Protein AF-A0A2A4ZP93-F1 (afdb_monomer_lite)

Foldseek 3Di:
DFEKEFEDALVPFWPQSCQQDPDQVSQAQTKGKDQAPAADALDPPDPHHDDHQAFFYKYFYAHQVVNPTQGTWKIFTFNGWDDDPRMIMTTTHPIDTQQARHHQVVFDADPPAAGDQQASNVSSVRRDNDTHMYTCDPVRVVSVVVSSCVRSNDTDDPVCVVPDPPDDDDPPDDDD

Structure (mmCIF, N/CA/C/O backbone):
data_AF-A0A2A4ZP93-F1
#
_entry.id   AF-A0A2A4ZP93-F1
#
loop_
_atom_site.group_PDB
_atom_site.id
_atom_site.type_symbol
_atom_site.label_atom_id
_atom_site.label_alt_id
_atom_site.label_comp_id
_atom_site.label_asym_id
_atom_site.label_entity_id
_atom_site.label_seq_id
_atom_site.pdbx_PDB_ins_code
_atom_site.Cartn_x
_atom_site.Cartn_y
_atom_site.Cartn_z
_atom_site.occupancy
_atom_site.B_iso_or_equiv
_atom_site.auth_seq_id
_atom_site.auth_comp_id
_atom_site.auth_asym_id
_atom_site.auth_atom_id
_atom_site.pdbx_PDB_model_num
ATOM 1 N N . MET A 1 1 ? -14.746 -8.472 -0.871 1.00 90.75 1 MET A N 1
ATOM 2 C CA . MET A 1 1 ? -13.423 -8.182 -0.296 1.00 90.75 1 MET A CA 1
ATOM 3 C C . MET A 1 1 ? -12.739 -7.294 -1.298 1.00 90.75 1 MET A C 1
ATOM 5 O O . MET A 1 1 ? -12.630 -7.715 -2.442 1.00 90.75 1 MET A O 1
ATOM 9 N N . ASN A 1 2 ? -12.384 -6.085 -0.891 1.00 96.94 2 ASN A N 1
ATOM 10 C CA . ASN A 1 2 ? -11.696 -5.128 -1.746 1.00 96.94 2 ASN A CA 1
ATOM 11 C C . ASN A 1 2 ? -10.184 -5.260 -1.549 1.00 96.94 2 ASN A C 1
ATOM 13 O O . ASN A 1 2 ? -9.723 -5.752 -0.513 1.00 96.94 2 ASN A O 1
ATOM 17 N N . GLN A 1 3 ? -9.417 -4.805 -2.534 1.00 97.69 3 GLN A N 1
ATOM 18 C CA . GLN A 1 3 ? -7.961 -4.777 -2.486 1.00 97.69 3 GLN A CA 1
ATOM 19 C C . GLN A 1 3 ? -7.487 -3.330 -2.517 1.00 97.69 3 GLN A C 1
ATOM 21 O O . GLN A 1 3 ? -7.948 -2.518 -3.319 1.00 97.69 3 GLN A O 1
ATOM 26 N N . TYR A 1 4 ? -6.547 -2.994 -1.643 1.00 97.81 4 TYR A N 1
ATOM 27 C CA . TYR A 1 4 ? -6.027 -1.642 -1.524 1.00 97.81 4 TYR A CA 1
ATOM 28 C C . TYR A 1 4 ? -4.515 -1.620 -1.624 1.00 97.81 4 TYR A C 1
ATOM 30 O O . TYR A 1 4 ? -3.816 -2.455 -1.058 1.00 97.81 4 TYR A O 1
ATOM 38 N N . PHE A 1 5 ? -4.008 -0.590 -2.284 1.00 96.88 5 PHE A N 1
ATOM 39 C CA . PHE A 1 5 ? -2.602 -0.239 -2.302 1.00 96.88 5 PHE A CA 1
ATOM 40 C C . PHE A 1 5 ? -2.347 0.909 -1.333 1.00 96.88 5 PHE A C 1
ATOM 42 O O . PHE A 1 5 ? -2.907 1.997 -1.481 1.00 96.88 5 PHE A O 1
ATOM 49 N N . ILE A 1 6 ? -1.474 0.688 -0.358 1.00 95.19 6 ILE A N 1
ATOM 50 C CA . ILE A 1 6 ? -1.131 1.647 0.685 1.00 95.19 6 ILE A CA 1
ATOM 51 C C . ILE A 1 6 ? 0.323 2.073 0.501 1.00 95.19 6 ILE A C 1
ATOM 53 O O . ILE A 1 6 ? 1.233 1.294 0.763 1.00 95.19 6 ILE A O 1
ATOM 57 N N . LYS A 1 7 ? 0.553 3.328 0.103 1.00 93.38 7 LYS A N 1
ATOM 58 C CA . LYS A 1 7 ? 1.895 3.930 0.110 1.00 93.38 7 LYS A CA 1
ATOM 59 C C . LYS A 1 7 ? 2.098 4.697 1.405 1.00 93.38 7 LYS A C 1
ATOM 61 O O . LYS A 1 7 ? 1.343 5.635 1.653 1.00 93.38 7 LYS A O 1
ATOM 66 N N . ILE A 1 8 ? 3.112 4.330 2.181 1.00 91.94 8 ILE A N 1
ATOM 67 C CA . ILE A 1 8 ? 3.388 4.913 3.494 1.00 91.94 8 ILE A CA 1
ATOM 68 C C . ILE A 1 8 ? 4.799 5.481 3.621 1.00 91.94 8 ILE A C 1
ATOM 70 O O . ILE A 1 8 ? 5.744 4.965 3.029 1.00 91.94 8 ILE A O 1
ATOM 74 N N . ASP A 1 9 ? 4.960 6.496 4.460 1.00 89.12 9 ASP A N 1
ATOM 75 C CA . ASP A 1 9 ? 6.239 6.884 5.050 1.00 89.12 9 ASP A CA 1
ATOM 76 C C . ASP A 1 9 ? 6.477 6.003 6.292 1.00 89.12 9 ASP A C 1
ATOM 78 O O . ASP A 1 9 ? 5.777 6.158 7.301 1.00 89.12 9 ASP A O 1
ATOM 82 N N . PRO A 1 10 ? 7.451 5.074 6.257 1.00 81.69 10 PRO A N 1
ATOM 83 C CA . PRO A 1 10 ? 7.633 4.103 7.334 1.00 81.69 10 PRO A CA 1
ATOM 84 C C . PRO A 1 10 ? 8.032 4.741 8.674 1.00 81.69 10 PRO A C 1
ATOM 86 O O . PRO A 1 10 ? 7.881 4.101 9.713 1.00 81.69 10 PRO A O 1
ATOM 89 N N . ILE A 1 11 ? 8.526 5.985 8.672 1.00 82.94 11 ILE A N 1
ATOM 90 C CA . ILE A 1 11 ? 8.931 6.710 9.884 1.00 82.94 11 ILE A CA 1
ATOM 91 C C . ILE A 1 11 ? 7.736 7.438 10.499 1.00 82.94 11 ILE A C 1
ATOM 93 O O . ILE A 1 11 ? 7.568 7.443 11.716 1.00 82.94 11 ILE A O 1
ATOM 97 N N . LYS A 1 12 ? 6.912 8.081 9.667 1.00 85.50 12 LYS A N 1
ATOM 98 C CA . LYS A 1 12 ? 5.829 8.954 10.148 1.00 85.50 12 LYS A CA 1
ATOM 99 C C . LYS A 1 12 ? 4.525 8.215 10.407 1.00 85.50 12 LYS A C 1
ATOM 101 O O . LYS A 1 12 ? 3.751 8.647 11.256 1.00 85.50 12 LYS A O 1
ATOM 106 N N . GLU A 1 13 ? 4.269 7.152 9.654 1.00 84.44 13 GLU A N 1
ATOM 107 C CA . GLU A 1 13 ? 2.925 6.578 9.527 1.00 84.44 13 GLU A CA 1
ATOM 108 C C . GLU A 1 13 ? 2.819 5.173 10.134 1.00 84.44 13 GLU A C 1
ATOM 110 O O . GLU A 1 13 ? 1.729 4.618 10.228 1.00 84.44 13 GLU A O 1
ATOM 115 N N . CYS A 1 14 ? 3.935 4.603 10.605 1.00 84.06 14 CYS A N 1
ATOM 116 C CA . CYS A 1 14 ? 3.952 3.360 11.375 1.00 84.06 14 CYS A CA 1
ATOM 117 C C . CYS A 1 14 ? 4.091 3.671 12.869 1.00 84.06 14 CYS A C 1
ATOM 119 O O . CYS A 1 14 ? 5.182 3.999 13.336 1.00 84.06 14 CYS A O 1
ATOM 121 N N . VAL A 1 15 ? 3.029 3.472 13.655 1.00 75.75 15 VAL A N 1
ATOM 122 C CA . VAL A 1 15 ? 2.998 3.823 15.096 1.00 75.75 15 VAL A CA 1
ATOM 123 C C . VAL A 1 15 ? 4.018 3.022 15.933 1.00 75.75 15 VAL A C 1
ATOM 125 O O . VAL A 1 15 ? 4.359 3.404 17.050 1.00 75.75 15 VAL A O 1
ATOM 128 N N . ARG A 1 16 ? 4.566 1.926 15.386 1.00 70.06 16 ARG A N 1
ATOM 129 C CA . ARG A 1 16 ? 5.598 1.082 16.024 1.00 70.06 16 ARG A CA 1
ATOM 130 C C . ARG A 1 16 ? 6.845 0.845 15.157 1.00 70.06 16 ARG A C 1
ATOM 132 O O . ARG A 1 16 ? 7.553 -0.133 15.378 1.00 70.06 16 ARG A O 1
ATOM 139 N N . ALA A 1 17 ? 7.100 1.712 14.171 1.00 64.75 17 ALA A N 1
ATOM 140 C CA . ALA A 1 17 ? 8.274 1.657 13.285 1.00 64.75 17 ALA A CA 1
ATOM 141 C C . ALA A 1 17 ? 8.499 0.302 12.570 1.00 64.75 17 ALA A C 1
ATOM 143 O O . ALA A 1 17 ? 9.626 -0.068 12.245 1.00 64.75 17 ALA A O 1
ATOM 144 N N . PHE A 1 18 ? 7.432 -0.459 12.307 1.00 75.56 18 PHE A N 1
ATOM 145 C CA . PHE A 1 18 ? 7.541 -1.764 11.647 1.00 75.56 18 PHE A CA 1
ATOM 146 C C . PHE A 1 18 ? 7.841 -1.670 10.150 1.00 75.56 18 PHE A C 1
ATOM 148 O O . PHE A 1 18 ? 8.346 -2.638 9.595 1.00 75.56 18 PHE A O 1
ATOM 155 N N . GLY A 1 19 ? 7.611 -0.515 9.513 1.00 71.06 19 GLY A N 1
ATOM 156 C CA . GLY A 1 19 ? 7.722 -0.340 8.062 1.00 71.06 19 GLY A CA 1
ATOM 157 C C . GLY A 1 19 ? 9.077 -0.717 7.447 1.00 71.06 19 GLY A C 1
ATOM 158 O O . GLY A 1 19 ? 9.135 -1.043 6.269 1.00 71.06 19 GLY A O 1
ATOM 159 N N . GLN A 1 20 ? 10.162 -0.723 8.228 1.00 78.94 20 GLN A N 1
ATOM 160 C CA . GLN A 1 20 ? 11.502 -1.132 7.773 1.00 78.94 20 GLN A CA 1
ATOM 161 C C . GLN A 1 20 ? 11.883 -2.564 8.190 1.00 78.94 20 GLN A C 1
ATOM 163 O O . GLN A 1 20 ? 12.916 -3.088 7.775 1.00 78.94 20 GLN A O 1
ATOM 168 N N . SER A 1 21 ? 11.088 -3.211 9.044 1.00 84.31 21 SER A N 1
ATOM 169 C CA . SER A 1 21 ? 11.420 -4.527 9.581 1.00 84.31 21 SER A CA 1
ATOM 170 C C . SER A 1 21 ? 11.184 -5.626 8.550 1.00 84.31 21 SER A C 1
ATOM 172 O O . SER A 1 21 ? 10.181 -5.632 7.845 1.00 84.31 21 SER A O 1
ATOM 174 N N . ARG A 1 22 ? 12.068 -6.624 8.516 1.00 87.88 22 ARG A N 1
ATOM 175 C CA . ARG A 1 22 ? 11.870 -7.867 7.749 1.00 87.88 22 ARG A CA 1
ATOM 176 C C . ARG A 1 22 ? 11.380 -9.030 8.618 1.00 87.88 22 ARG A C 1
ATOM 178 O O . ARG A 1 22 ? 11.470 -10.183 8.218 1.00 87.88 22 ARG A O 1
ATOM 185 N N . MET A 1 23 ? 10.869 -8.730 9.813 1.00 88.94 23 MET A N 1
ATOM 186 C CA . MET A 1 23 ? 10.307 -9.712 10.739 1.00 88.94 23 MET A CA 1
ATOM 187 C C . MET A 1 23 ? 8.784 -9.592 10.768 1.00 88.94 23 MET A C 1
ATOM 189 O O . MET A 1 23 ? 8.273 -8.581 11.242 1.00 88.94 23 MET A O 1
ATOM 193 N N . VAL A 1 24 ? 8.060 -10.628 10.333 1.00 89.81 24 VAL A N 1
ATOM 194 C CA . VAL A 1 24 ? 6.580 -10.646 10.294 1.00 89.81 24 VAL A CA 1
ATOM 195 C C . VAL A 1 24 ? 5.963 -10.248 11.639 1.00 89.81 24 VAL A C 1
ATOM 197 O O . VAL A 1 24 ? 5.080 -9.400 11.688 1.00 89.81 24 VAL A O 1
ATOM 200 N N . SER A 1 25 ? 6.498 -10.757 12.753 1.00 89.19 25 SER A N 1
ATOM 201 C CA . SER A 1 25 ? 6.003 -10.462 14.107 1.00 89.19 25 SER A CA 1
ATOM 202 C C . SER A 1 25 ? 6.078 -8.987 14.519 1.00 89.19 25 SER A C 1
ATOM 204 O O . SER A 1 25 ? 5.447 -8.594 15.496 1.00 89.19 25 SER A O 1
ATOM 206 N N . ARG A 1 26 ? 6.852 -8.156 13.809 1.00 89.06 26 ARG A N 1
ATOM 207 C CA . ARG A 1 26 ? 6.877 -6.700 14.021 1.00 89.06 26 ARG A CA 1
ATOM 208 C C . ARG A 1 26 ? 5.736 -5.988 13.300 1.00 89.06 26 ARG A C 1
ATOM 210 O O . ARG A 1 26 ? 5.350 -4.913 13.743 1.00 89.06 26 ARG A O 1
ATOM 217 N N . TRP A 1 27 ? 5.235 -6.569 12.215 1.00 91.81 27 TRP A N 1
ATOM 218 C CA . TRP A 1 27 ? 4.134 -6.037 11.415 1.00 91.81 27 TRP A CA 1
ATOM 219 C C . TRP A 1 27 ? 2.772 -6.517 11.899 1.00 91.81 27 TRP A C 1
ATOM 221 O O . TRP A 1 27 ? 1.800 -5.772 11.809 1.00 91.81 27 TRP A O 1
ATOM 231 N N . GLU A 1 28 ? 2.698 -7.754 12.384 1.00 92.75 28 GLU A N 1
ATOM 232 C CA . GLU A 1 28 ? 1.456 -8.357 12.857 1.00 92.75 28 GLU A CA 1
ATOM 233 C C . GLU A 1 28 ? 0.839 -7.524 13.990 1.00 92.75 28 GLU A C 1
ATOM 235 O O . GLU A 1 28 ? 1.539 -7.096 14.912 1.00 92.75 28 GLU A O 1
ATOM 240 N N . SER A 1 29 ? -0.474 -7.266 13.920 1.00 93.25 29 SER A N 1
ATOM 241 C CA . SER A 1 29 ? -1.175 -6.331 14.822 1.00 93.25 29 SER A CA 1
ATOM 242 C C . SER A 1 29 ? -0.600 -4.904 14.823 1.00 93.25 29 SER A C 1
ATOM 244 O O . SER A 1 29 ? -0.854 -4.119 15.741 1.00 93.25 29 SER A O 1
ATOM 246 N N . GLY A 1 30 ? 0.213 -4.563 13.821 1.00 92.50 30 GLY A N 1
ATOM 247 C CA . GLY 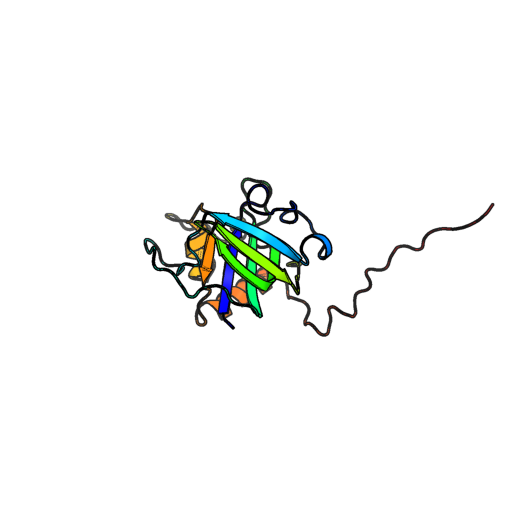A 1 30 ? 0.757 -3.233 13.609 1.00 92.50 30 GLY A CA 1
ATOM 248 C C . GLY A 1 30 ? -0.326 -2.259 13.163 1.00 92.50 30 GLY A C 1
ATOM 249 O O . GLY A 1 30 ? -1.302 -2.641 12.521 1.00 92.50 30 GLY A O 1
ATOM 250 N N . GLU A 1 31 ? -0.136 -0.987 13.504 1.00 94.25 31 GLU A N 1
ATOM 251 C CA . GLU A 1 31 ? -1.030 0.098 13.109 1.00 94.25 31 GLU A CA 1
ATOM 252 C C . GLU A 1 31 ? -0.354 1.012 12.087 1.00 94.25 31 GLU A C 1
ATOM 254 O O . GLU A 1 31 ? 0.707 1.594 12.356 1.00 94.25 31 GLU A O 1
ATOM 259 N N . ILE A 1 32 ? -1.003 1.158 10.934 1.00 94.56 32 ILE A N 1
ATOM 260 C CA . ILE A 1 32 ? -0.711 2.206 9.961 1.00 94.56 32 ILE A CA 1
ATOM 261 C C . ILE A 1 32 ? -1.666 3.369 10.228 1.00 94.56 32 ILE A C 1
ATOM 263 O O . ILE A 1 32 ? -2.880 3.174 10.256 1.00 94.56 32 ILE A O 1
ATOM 267 N N . ALA A 1 33 ? -1.126 4.575 10.386 1.00 92.81 33 ALA A N 1
ATOM 268 C CA . ALA A 1 33 ? -1.901 5.790 10.601 1.00 92.81 33 ALA A CA 1
ATOM 269 C C . ALA A 1 33 ? -1.367 6.925 9.726 1.00 92.81 33 ALA A C 1
ATOM 271 O O . ALA A 1 33 ? -0.224 7.351 9.884 1.00 92.81 33 ALA A O 1
ATOM 272 N N . PHE A 1 34 ? -2.195 7.467 8.835 1.00 90.25 34 PHE A N 1
ATOM 273 C CA . PHE A 1 34 ? -1.804 8.634 8.044 1.00 90.25 34 PHE A CA 1
ATOM 274 C C . PHE A 1 34 ? -2.956 9.589 7.784 1.00 90.25 34 PHE A C 1
ATOM 276 O O . PHE A 1 34 ? -4.135 9.247 7.886 1.00 90.25 34 PHE A O 1
ATOM 283 N N . LYS A 1 35 ? -2.579 10.833 7.477 1.00 89.50 35 LYS A N 1
ATOM 284 C CA . LYS A 1 35 ? -3.507 11.942 7.265 1.00 89.50 35 LYS A CA 1
ATOM 285 C C . LYS A 1 35 ? -4.231 11.766 5.934 1.00 89.50 35 LYS A C 1
ATOM 287 O O . LYS A 1 35 ? -3.733 12.186 4.893 1.00 89.50 35 LYS A O 1
ATOM 292 N N . SER A 1 36 ? -5.387 11.119 5.972 1.00 87.19 36 SER A N 1
ATOM 293 C CA . SER A 1 36 ? -6.243 10.896 4.816 1.00 87.19 36 SER A CA 1
ATOM 294 C C . SER A 1 36 ? -7.708 10.874 5.233 1.00 87.19 36 SER A C 1
ATOM 296 O O . SER A 1 36 ? -8.053 10.438 6.329 1.00 87.19 36 SER A O 1
ATOM 298 N N . LYS A 1 37 ? -8.572 11.304 4.310 1.00 87.81 37 LYS A N 1
ATOM 299 C CA . LYS A 1 37 ? -10.034 11.202 4.419 1.00 87.81 37 LYS A CA 1
ATOM 300 C C . LYS A 1 37 ? -10.575 9.849 3.941 1.00 87.81 37 LYS A C 1
ATOM 302 O O . LYS A 1 37 ? -11.783 9.666 3.918 1.00 87.81 37 LYS A O 1
ATOM 307 N N . GLY A 1 38 ? -9.693 8.939 3.531 1.00 91.94 38 GLY A N 1
ATOM 308 C CA . GLY A 1 38 ? -10.039 7.596 3.075 1.00 91.94 38 GLY A CA 1
ATOM 309 C C . GLY A 1 38 ? -9.295 7.186 1.800 1.00 91.94 38 GLY A C 1
ATOM 310 O O . GLY A 1 38 ? -8.382 7.891 1.353 1.00 91.94 38 GLY A O 1
ATOM 311 N N . PRO A 1 39 ? -9.650 6.028 1.227 1.00 94.56 39 PRO A N 1
ATOM 312 C CA . PRO A 1 39 ? -9.111 5.569 -0.046 1.00 94.56 39 PRO A CA 1
ATOM 313 C C . PRO A 1 39 ? -9.582 6.411 -1.227 1.00 94.56 39 PRO A C 1
ATOM 315 O O . PRO A 1 39 ? -10.672 6.977 -1.209 1.00 94.56 39 PRO A O 1
ATOM 318 N N . THR A 1 40 ? -8.769 6.470 -2.279 1.00 94.62 40 THR A N 1
ATOM 319 C CA . THR A 1 40 ? -9.126 7.121 -3.546 1.00 94.62 40 THR A CA 1
ATOM 320 C C . THR A 1 40 ? -9.014 6.161 -4.722 1.00 94.62 40 THR A C 1
ATOM 322 O O . THR A 1 40 ? -8.369 5.115 -4.641 1.00 94.62 40 THR A O 1
ATOM 325 N N . PHE A 1 41 ? -9.612 6.528 -5.850 1.00 93.25 41 PHE A N 1
ATOM 326 C CA . PHE A 1 41 ? -9.338 5.851 -7.116 1.00 93.25 41 PHE A CA 1
ATOM 327 C C . PHE A 1 41 ? -7.971 6.270 -7.672 1.00 93.25 41 PHE A C 1
ATOM 329 O O . PHE A 1 41 ? -7.580 7.439 -7.580 1.00 93.25 41 PHE A O 1
ATOM 336 N N . ALA A 1 42 ? -7.246 5.332 -8.288 1.00 90.38 42 ALA A N 1
ATOM 337 C CA . ALA A 1 42 ? -5.954 5.584 -8.931 1.00 90.38 42 ALA A CA 1
ATOM 338 C C . ALA A 1 42 ? -6.134 6.275 -10.299 1.00 90.38 42 ALA A C 1
ATOM 340 O O . ALA A 1 42 ? -5.855 5.715 -11.360 1.00 90.38 42 ALA A O 1
ATOM 341 N N . VAL A 1 43 ? -6.660 7.502 -10.279 1.00 86.06 43 VAL A N 1
ATOM 342 C CA . VAL A 1 43 ? -6.946 8.308 -11.473 1.00 86.06 43 VAL A CA 1
ATOM 343 C C . VAL A 1 43 ? -6.264 9.665 -11.346 1.00 86.06 43 VAL A C 1
ATOM 345 O O . VAL A 1 43 ? -6.429 10.391 -10.362 1.00 86.06 43 VAL A O 1
ATOM 348 N N . LYS A 1 44 ? -5.482 10.036 -12.365 1.00 78.81 44 LYS A N 1
ATOM 349 C CA . LYS A 1 44 ? -4.741 11.303 -12.389 1.00 78.81 44 LYS A CA 1
ATOM 350 C C . LYS A 1 44 ? -5.695 12.495 -12.250 1.00 78.81 44 LYS A C 1
ATOM 352 O O . LYS A 1 44 ? -6.598 12.666 -13.058 1.00 78.81 44 LYS A O 1
ATOM 357 N N . GLY A 1 45 ? -5.453 13.336 -11.243 1.00 76.06 45 GLY A N 1
ATOM 358 C CA . GLY A 1 45 ? -6.238 14.549 -10.989 1.00 76.06 45 GLY A CA 1
ATOM 359 C C . GLY A 1 45 ? -7.594 14.318 -10.313 1.00 76.06 45 GLY A C 1
ATOM 360 O O . GLY A 1 45 ? -8.286 15.294 -10.040 1.00 76.06 45 GLY A O 1
ATOM 361 N N . SER A 1 46 ? -7.965 13.070 -10.012 1.00 79.25 46 SER A N 1
ATOM 362 C CA . SER A 1 46 ? -9.177 12.768 -9.251 1.00 79.25 46 SER A CA 1
ATOM 363 C C . SER A 1 46 ? -8.902 12.802 -7.748 1.00 79.25 46 SER A C 1
ATOM 365 O O . SER A 1 46 ? -7.906 12.257 -7.272 1.00 79.25 46 SER A O 1
ATOM 367 N N . SER A 1 47 ? -9.809 13.426 -6.998 1.00 82.88 47 SER A N 1
ATOM 368 C CA . SER A 1 47 ? -9.904 13.339 -5.535 1.00 82.88 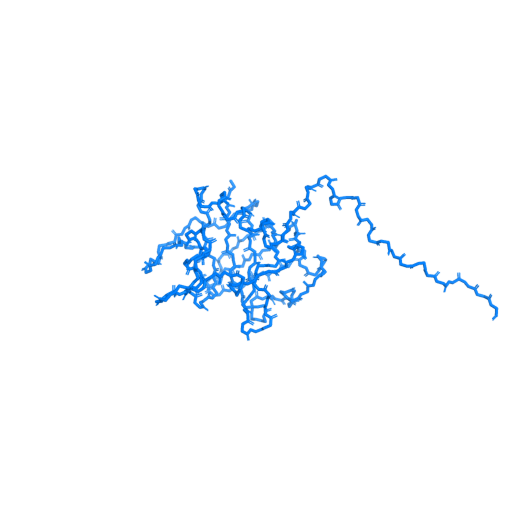47 SER A CA 1
ATOM 369 C C . SER A 1 47 ? -11.094 12.485 -5.090 1.00 82.88 47 SER A C 1
ATOM 371 O O . SER A 1 47 ? -11.492 12.530 -3.926 1.00 82.88 47 SER A O 1
ATOM 373 N N . GLN A 1 48 ? -11.691 11.733 -6.021 1.00 92.12 48 GLN A N 1
ATOM 374 C CA . GLN A 1 48 ? -12.844 10.895 -5.738 1.00 92.12 48 GLN A CA 1
ATOM 375 C C . GLN A 1 48 ? -12.469 9.809 -4.728 1.00 92.12 48 GLN A C 1
ATOM 377 O O . GLN A 1 48 ? -11.521 9.045 -4.939 1.00 92.12 48 GLN A O 1
ATOM 382 N N . LEU A 1 49 ? -13.241 9.756 -3.643 1.00 93.62 49 LEU A N 1
ATOM 383 C CA . LEU A 1 49 ? -13.116 8.719 -2.632 1.00 93.62 49 LEU A CA 1
ATOM 384 C C . LEU A 1 49 ? -13.600 7.384 -3.202 1.00 93.62 49 LEU A C 1
ATOM 386 O O . LEU A 1 49 ? -14.647 7.316 -3.848 1.00 93.62 49 LEU A O 1
ATOM 390 N N . ALA A 1 50 ? -12.812 6.346 -2.959 1.00 94.31 50 ALA A N 1
ATOM 391 C CA . ALA A 1 50 ? -13.177 4.958 -3.185 1.00 94.31 50 ALA A CA 1
ATOM 392 C C . ALA A 1 50 ? -13.878 4.397 -1.928 1.00 94.31 50 ALA A C 1
ATOM 394 O O . ALA A 1 50 ? -13.944 5.097 -0.911 1.00 94.31 50 ALA A O 1
ATOM 395 N N . PRO A 1 51 ? -14.431 3.170 -1.975 1.00 96.50 51 PRO A N 1
ATOM 396 C CA . PRO A 1 51 ? -14.999 2.532 -0.793 1.00 96.50 51 PRO A CA 1
ATOM 397 C C . PRO A 1 51 ? -14.028 2.538 0.394 1.00 96.50 51 PRO A C 1
ATOM 399 O O . PRO A 1 51 ? -12.811 2.480 0.221 1.00 96.50 51 PRO A O 1
ATOM 402 N N . GLU A 1 52 ? -14.575 2.632 1.603 1.00 96.31 52 GLU A N 1
ATOM 403 C CA . GLU A 1 52 ? -13.781 2.572 2.828 1.00 96.31 52 GLU A CA 1
ATOM 404 C C . GLU A 1 52 ? -13.194 1.170 3.033 1.00 96.31 52 GLU A C 1
ATOM 406 O O . GLU A 1 52 ? -13.804 0.167 2.657 1.00 96.31 52 GLU A O 1
ATOM 411 N N . ILE A 1 53 ? -12.025 1.101 3.676 1.00 97.38 53 ILE A N 1
ATOM 412 C CA . ILE A 1 53 ? -11.425 -0.170 4.093 1.00 97.38 53 ILE A CA 1
ATOM 413 C C . ILE A 1 53 ? -12.313 -0.792 5.172 1.00 97.38 53 ILE A C 1
ATOM 415 O O . ILE A 1 53 ? -12.654 -0.135 6.154 1.00 97.38 53 ILE A O 1
ATOM 419 N N . GLN A 1 54 ? -12.660 -2.060 5.005 1.00 97.31 54 GLN A N 1
ATOM 420 C CA . GLN A 1 54 ? -13.443 -2.847 5.950 1.00 97.31 54 GLN A CA 1
ATOM 421 C C . GLN A 1 54 ? -12.617 -4.004 6.517 1.00 97.31 54 GLN A C 1
ATOM 423 O O . GLN A 1 54 ? -11.549 -4.356 6.013 1.00 97.31 54 GLN A O 1
ATOM 428 N N . HIS A 1 55 ? -13.124 -4.628 7.584 1.00 97.31 55 HIS A N 1
ATOM 429 C CA . HIS A 1 55 ? -12.544 -5.866 8.101 1.00 97.31 55 HIS A CA 1
ATOM 430 C C . HIS A 1 55 ? -12.480 -6.930 7.000 1.00 97.31 55 HIS A C 1
ATOM 432 O O . HIS A 1 55 ? -13.488 -7.234 6.362 1.00 97.31 55 HIS A O 1
ATOM 438 N N . GLY A 1 56 ? -11.314 -7.553 6.843 1.00 97.56 56 GLY A N 1
ATOM 439 C CA . GLY A 1 56 ? -11.101 -8.615 5.865 1.00 97.56 56 GLY A CA 1
ATOM 440 C C . GLY A 1 56 ? -10.633 -8.135 4.494 1.00 97.56 56 GLY A C 1
ATOM 441 O O . GLY A 1 56 ? -10.313 -8.986 3.676 1.00 97.56 56 GLY A O 1
ATOM 442 N N . ASP A 1 57 ? -10.554 -6.826 4.240 1.00 98.19 57 ASP A N 1
ATOM 443 C CA . ASP A 1 57 ? -9.999 -6.314 2.984 1.00 98.19 57 ASP A CA 1
ATOM 444 C C . ASP A 1 57 ? -8.489 -6.558 2.878 1.00 98.19 57 ASP A C 1
ATOM 446 O O . ASP A 1 57 ? -7.763 -6.569 3.876 1.00 98.19 57 ASP A O 1
ATOM 450 N N . GLU A 1 58 ? -8.016 -6.745 1.650 1.00 98.00 58 GLU A N 1
ATOM 451 C CA . GLU A 1 58 ? -6.618 -7.035 1.348 1.00 98.00 58 GLU A CA 1
ATOM 452 C C . GLU A 1 58 ? -5.818 -5.744 1.170 1.00 98.00 58 GLU A C 1
ATOM 454 O O . GLU A 1 58 ? -6.249 -4.810 0.492 1.00 98.00 58 GLU A O 1
ATOM 459 N N . LEU A 1 59 ? -4.625 -5.699 1.757 1.00 97.81 59 LEU A N 1
ATOM 460 C CA . LEU A 1 59 ? -3.764 -4.525 1.794 1.00 97.81 59 LEU A CA 1
ATOM 461 C C . LEU A 1 59 ? -2.391 -4.853 1.207 1.00 97.81 59 LEU A C 1
ATOM 463 O O . LEU A 1 59 ? -1.700 -5.751 1.686 1.00 97.81 59 LEU A O 1
ATOM 467 N N . TRP A 1 60 ? -1.959 -4.069 0.229 1.00 97.44 60 TRP A N 1
ATOM 468 C CA . TRP A 1 60 ? -0.629 -4.108 -0.373 1.00 97.44 60 TRP A CA 1
ATOM 469 C C . TRP A 1 60 ? 0.167 -2.897 0.082 1.00 97.44 60 TRP A C 1
ATOM 471 O O . TRP A 1 60 ? -0.186 -1.762 -0.233 1.00 97.44 60 TRP A O 1
ATOM 481 N N . ILE A 1 61 ? 1.227 -3.122 0.853 1.00 95.50 61 ILE A N 1
ATOM 482 C CA . ILE A 1 61 ? 1.933 -2.065 1.573 1.00 95.50 61 ILE A CA 1
ATOM 483 C C . ILE A 1 61 ? 3.244 -1.731 0.863 1.00 95.50 61 ILE A C 1
ATOM 485 O O . ILE A 1 61 ? 4.150 -2.560 0.736 1.00 95.50 61 ILE A O 1
ATOM 489 N N . TRP A 1 62 ? 3.341 -0.476 0.443 1.00 94.56 62 TRP A N 1
ATOM 490 C CA . TRP A 1 62 ? 4.485 0.145 -0.203 1.00 94.56 62 TRP A CA 1
ATOM 491 C C . TRP A 1 62 ? 5.110 1.180 0.725 1.00 94.56 62 TRP A C 1
ATOM 493 O O . TRP A 1 62 ? 4.429 2.071 1.222 1.00 94.56 62 TRP A O 1
ATOM 503 N N . THR A 1 63 ? 6.418 1.115 0.935 1.00 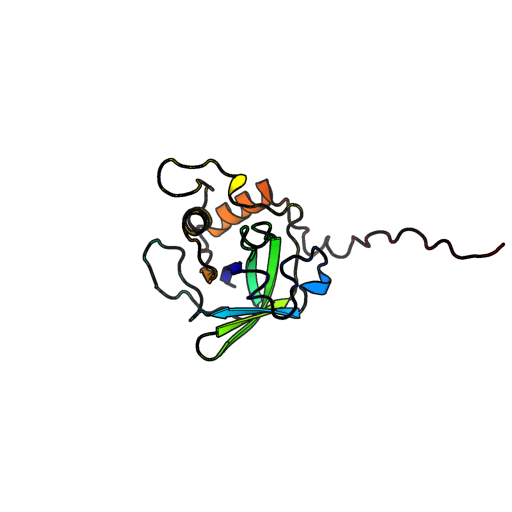91.81 63 THR A N 1
ATOM 504 C CA . THR A 1 63 ? 7.163 2.050 1.788 1.00 91.81 63 THR A CA 1
ATOM 505 C C . THR A 1 63 ? 7.930 3.059 0.948 1.00 91.81 63 THR A C 1
ATOM 507 O O . THR A 1 63 ? 8.588 2.697 -0.024 1.00 91.81 63 THR A O 1
ATOM 510 N N . HIS A 1 64 ? 7.826 4.333 1.319 1.00 84.25 64 HIS A N 1
ATOM 511 C CA . HIS A 1 64 ? 8.404 5.454 0.589 1.00 84.25 64 HIS A CA 1
ATOM 512 C C . HIS A 1 64 ? 9.934 5.373 0.559 1.00 84.25 64 HIS A C 1
ATOM 514 O O . HIS A 1 64 ? 10.589 5.337 1.603 1.00 84.25 64 HIS A O 1
ATOM 520 N N . GLU A 1 65 ? 10.498 5.392 -0.643 1.00 75.19 65 GLU A N 1
ATOM 521 C CA . GLU A 1 65 ? 11.905 5.094 -0.919 1.00 75.19 65 GLU A CA 1
ATOM 522 C C . GLU A 1 65 ? 12.847 6.165 -0.345 1.00 75.19 65 GLU A C 1
ATOM 524 O O . GLU A 1 65 ? 13.862 5.836 0.266 1.00 75.19 65 GLU A O 1
ATOM 529 N N . ASP A 1 66 ? 12.454 7.444 -0.418 1.00 72.44 66 ASP A N 1
ATOM 530 C CA . ASP A 1 66 ? 13.267 8.580 0.062 1.00 72.44 66 ASP A CA 1
ATOM 531 C C . ASP A 1 66 ? 13.606 8.543 1.569 1.00 72.44 66 ASP A C 1
ATOM 533 O O . ASP A 1 66 ? 14.517 9.243 2.006 1.00 72.44 66 ASP A O 1
ATOM 537 N N . ASN A 1 67 ? 12.910 7.724 2.370 1.00 67.62 67 ASN A N 1
ATOM 538 C CA . ASN A 1 67 ? 13.125 7.593 3.819 1.00 67.62 67 ASN A CA 1
ATOM 539 C C . ASN A 1 67 ? 13.580 6.177 4.219 1.00 67.62 67 ASN A C 1
ATOM 541 O O . ASN A 1 67 ? 13.257 5.683 5.304 1.00 67.62 67 ASN A O 1
ATOM 545 N N . GLY A 1 68 ? 14.314 5.505 3.326 1.00 68.50 68 GLY A N 1
ATOM 546 C CA . GLY A 1 68 ? 14.806 4.144 3.550 1.00 68.50 68 GLY A CA 1
ATOM 547 C C . GLY A 1 68 ? 13.728 3.069 3.398 1.00 68.50 68 GLY A C 1
ATOM 548 O O . GLY A 1 68 ? 13.890 1.967 3.924 1.00 68.50 68 GLY A O 1
ATOM 549 N N . GLY A 1 69 ? 12.619 3.387 2.723 1.00 78.31 69 GLY A N 1
ATOM 550 C CA . GLY A 1 69 ? 11.662 2.392 2.247 1.00 78.31 69 GLY A CA 1
ATOM 551 C C . GLY A 1 69 ? 12.242 1.560 1.103 1.00 78.31 69 GLY A C 1
ATOM 552 O O . GLY A 1 69 ? 13.244 1.922 0.493 1.00 78.31 69 GLY A O 1
ATOM 553 N N . GLN A 1 70 ? 11.613 0.422 0.832 1.00 85.00 70 GLN A N 1
ATOM 554 C CA . GLN A 1 70 ? 12.085 -0.571 -0.145 1.00 85.00 70 GLN A CA 1
ATOM 555 C C . GLN A 1 70 ? 11.071 -0.798 -1.276 1.00 85.00 70 GLN A C 1
ATOM 557 O O . GLN A 1 70 ? 11.097 -1.835 -1.936 1.00 85.00 70 GLN A O 1
ATOM 562 N N . GLY A 1 71 ? 10.134 0.135 -1.451 1.00 92.44 71 GLY A N 1
ATOM 563 C CA . GLY A 1 71 ? 8.996 -0.038 -2.340 1.00 92.44 71 GLY A CA 1
ATOM 564 C C . GLY A 1 71 ? 7.953 -0.989 -1.752 1.00 92.44 71 GLY A C 1
ATOM 565 O O . GLY A 1 71 ? 7.636 -0.898 -0.560 1.00 92.44 71 GLY A O 1
ATOM 566 N N . LEU A 1 72 ? 7.399 -1.894 -2.560 1.00 94.50 72 LEU A N 1
ATOM 567 C CA . LEU A 1 72 ? 6.425 -2.889 -2.109 1.00 94.50 72 LEU A CA 1
ATOM 568 C C . LEU A 1 72 ? 7.086 -3.913 -1.180 1.00 94.50 72 LEU A C 1
ATOM 570 O O . LEU A 1 72 ? 7.991 -4.637 -1.591 1.00 94.50 72 LEU A O 1
ATOM 574 N N . VAL A 1 73 ? 6.620 -4.005 0.066 1.00 93.81 73 VAL A N 1
ATOM 575 C CA . VAL A 1 73 ? 7.306 -4.778 1.121 1.00 93.81 73 VAL A CA 1
ATOM 576 C C . VAL A 1 73 ? 6.452 -5.845 1.781 1.00 93.81 73 VAL A C 1
ATOM 578 O O . VAL A 1 73 ? 7.009 -6.829 2.282 1.00 93.81 73 VAL A O 1
ATOM 581 N N . ALA A 1 74 ? 5.133 -5.666 1.807 1.00 94.69 74 ALA A N 1
ATOM 582 C CA . ALA A 1 74 ? 4.231 -6.549 2.525 1.00 94.69 74 ALA A CA 1
ATOM 583 C C . ALA A 1 74 ? 2.839 -6.591 1.892 1.00 94.69 74 ALA A C 1
ATOM 585 O O . ALA A 1 74 ? 2.396 -5.645 1.241 1.00 94.69 74 ALA A O 1
ATOM 586 N N . LYS A 1 75 ? 2.153 -7.695 2.153 1.00 96.25 75 LYS A N 1
ATOM 587 C CA . LYS A 1 75 ? 0.721 -7.897 1.991 1.00 96.25 75 LYS A CA 1
ATOM 588 C C . LYS A 1 75 ? 0.130 -8.177 3.374 1.00 96.25 75 LYS A C 1
ATOM 590 O O . LYS A 1 75 ? 0.790 -8.796 4.205 1.00 96.25 75 LYS A O 1
ATOM 595 N N . ALA A 1 76 ? -1.086 -7.727 3.632 1.00 96.88 76 ALA A N 1
ATOM 596 C CA . ALA A 1 76 ? -1.796 -7.980 4.880 1.00 96.88 76 ALA A CA 1
ATOM 597 C C . ALA A 1 76 ? -3.306 -8.021 4.643 1.00 96.88 76 ALA A C 1
ATOM 599 O O . ALA A 1 76 ? -3.791 -7.664 3.569 1.00 96.88 76 ALA A O 1
ATOM 600 N N . THR A 1 77 ? -4.040 -8.390 5.681 1.00 97.75 77 THR A N 1
ATOM 601 C CA . THR A 1 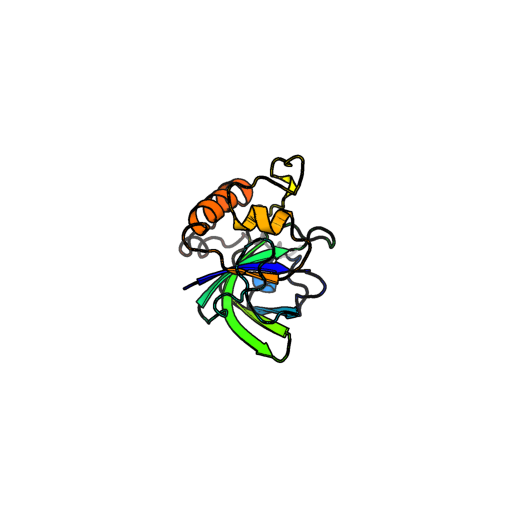77 ? -5.488 -8.222 5.763 1.00 97.75 77 THR A CA 1
ATOM 602 C C . THR A 1 77 ? -5.807 -7.131 6.784 1.00 97.75 77 THR A C 1
ATOM 604 O O . THR A 1 77 ? -5.150 -7.017 7.822 1.00 97.75 77 THR A O 1
ATOM 607 N N . ALA A 1 78 ? -6.832 -6.324 6.525 1.00 97.81 78 ALA A N 1
ATOM 608 C CA . ALA A 1 78 ? -7.342 -5.364 7.494 1.00 97.81 78 ALA A CA 1
ATOM 609 C C . ALA A 1 78 ? -8.030 -6.102 8.656 1.00 97.81 78 ALA A C 1
ATOM 611 O O . ALA A 1 78 ? -9.067 -6.751 8.488 1.00 97.81 78 ALA A O 1
ATOM 612 N N . ALA A 1 79 ? -7.464 -6.002 9.858 1.00 97.38 79 ALA A N 1
ATOM 613 C CA . ALA A 1 79 ? -8.116 -6.450 11.086 1.00 97.38 79 ALA A CA 1
ATOM 614 C C . ALA A 1 79 ? -9.216 -5.468 11.507 1.00 97.38 79 ALA A C 1
ATOM 616 O O . ALA A 1 79 ? -10.290 -5.873 11.947 1.00 97.38 79 ALA A O 1
ATOM 617 N N . SER A 1 80 ? -8.955 -4.177 11.335 1.00 96.69 80 SER A N 1
ATOM 618 C CA . SER A 1 80 ? -9.918 -3.093 11.496 1.00 96.69 80 SER A CA 1
ATOM 619 C C . SER A 1 80 ? -9.412 -1.860 10.761 1.00 96.69 80 SER A C 1
ATOM 621 O O . SER A 1 80 ? -8.203 -1.698 10.577 1.00 96.69 80 SER A O 1
ATOM 623 N N . ALA A 1 81 ? -10.329 -0.979 10.384 1.00 96.00 81 ALA A N 1
ATOM 624 C CA . ALA A 1 81 ? -10.001 0.349 9.902 1.00 96.00 81 ALA A CA 1
ATOM 625 C C . ALA A 1 81 ? -11.006 1.358 10.459 1.00 96.00 81 ALA A C 1
ATOM 627 O O . ALA A 1 81 ? -12.190 1.048 10.593 1.00 96.00 81 ALA A O 1
ATOM 628 N N . ASP A 1 82 ? -10.524 2.547 10.795 1.00 95.25 82 ASP A N 1
ATOM 629 C CA . ASP A 1 82 ? -11.355 3.659 11.239 1.00 95.25 82 ASP A CA 1
ATOM 630 C C . ASP A 1 82 ? -10.802 4.987 10.729 1.00 95.25 82 ASP A C 1
ATOM 632 O O . ASP A 1 82 ? -9.600 5.148 10.501 1.00 95.25 82 ASP A O 1
ATOM 636 N N . ILE A 1 83 ? -11.702 5.949 10.545 1.00 93.25 83 ILE A N 1
ATOM 637 C CA . ILE A 1 83 ? -11.343 7.329 10.243 1.00 93.25 83 ILE A CA 1
ATOM 638 C C . ILE A 1 83 ? -11.752 8.170 11.442 1.00 93.25 83 ILE A C 1
ATOM 640 O O . ILE A 1 83 ? -12.936 8.382 11.703 1.00 93.25 83 ILE A O 1
ATOM 644 N N . THR A 1 84 ? -10.755 8.679 12.160 1.00 90.00 84 THR A N 1
ATOM 645 C CA . THR A 1 84 ? -10.962 9.578 13.294 1.00 90.00 84 THR A CA 1
ATOM 646 C C . THR A 1 84 ? -10.423 10.961 12.934 1.00 90.00 84 THR A C 1
ATOM 648 O O . THR A 1 84 ? -9.212 11.192 12.879 1.00 90.00 84 THR A O 1
ATOM 651 N N . GLY A 1 85 ? -11.331 11.905 12.674 1.00 88.81 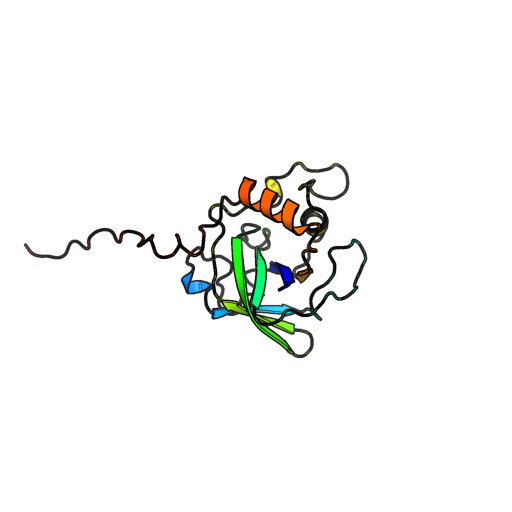85 GLY A N 1
ATOM 652 C CA . GLY A 1 85 ? -10.978 13.237 12.180 1.00 88.81 85 GLY A CA 1
ATOM 653 C C . GLY A 1 85 ? -10.455 13.178 10.742 1.00 88.81 85 GLY A C 1
ATOM 654 O O . GLY A 1 85 ? -11.193 12.819 9.833 1.00 88.81 85 GLY A O 1
ATOM 655 N N . GLU A 1 86 ? -9.185 13.533 10.537 1.00 89.56 86 GLU A N 1
ATOM 656 C CA . GLU A 1 86 ? -8.507 13.461 9.229 1.00 89.56 86 GLU A CA 1
ATOM 657 C C . GLU A 1 86 ? -7.439 12.358 9.177 1.00 89.56 86 GLU A C 1
ATOM 659 O O . GLU A 1 86 ? -6.515 12.420 8.365 1.00 89.56 86 GLU A O 1
ATOM 664 N N . VAL A 1 87 ? -7.508 11.382 10.084 1.00 92.25 87 VAL A N 1
ATOM 665 C CA . VAL A 1 87 ? -6.545 10.281 10.166 1.00 92.25 87 VAL A CA 1
ATOM 666 C C . VAL A 1 87 ? -7.267 8.969 9.912 1.00 92.25 87 VAL A C 1
ATOM 668 O O . VAL A 1 87 ? -8.160 8.599 10.672 1.00 92.25 87 VAL A O 1
ATOM 671 N N . LEU A 1 88 ? -6.833 8.265 8.869 1.00 94.50 88 LEU A N 1
ATOM 672 C CA . LEU A 1 88 ? -7.185 6.873 8.629 1.00 94.50 88 LEU A CA 1
ATOM 673 C C . LEU A 1 88 ? -6.217 5.996 9.423 1.00 94.50 88 LEU A C 1
ATOM 675 O O . LEU A 1 88 ? -4.999 6.124 9.261 1.00 94.50 88 LEU A O 1
ATOM 679 N N . ARG A 1 89 ? -6.760 5.113 10.259 1.00 95.38 89 ARG A N 1
ATOM 680 C CA . ARG A 1 89 ? -6.019 4.089 10.998 1.00 95.38 89 ARG A CA 1
ATOM 681 C C . ARG A 1 89 ? -6.413 2.717 10.492 1.00 95.38 89 ARG A C 1
ATOM 683 O O . ARG A 1 89 ? -7.591 2.450 10.272 1.00 95.38 89 ARG A O 1
ATOM 690 N N . VAL A 1 90 ? -5.426 1.849 10.310 1.00 96.44 90 VAL A N 1
ATOM 691 C CA . VAL A 1 90 ? -5.630 0.467 9.876 1.00 96.44 90 VAL A CA 1
ATOM 692 C C . VAL A 1 90 ? -4.777 -0.451 10.737 1.00 96.44 90 VAL A C 1
ATOM 694 O O . VAL A 1 90 ? -3.561 -0.264 10.829 1.00 96.44 90 VAL A O 1
ATOM 697 N N . ILE A 1 91 ? -5.413 -1.448 11.350 1.00 96.12 91 ILE A N 1
ATOM 698 C CA . ILE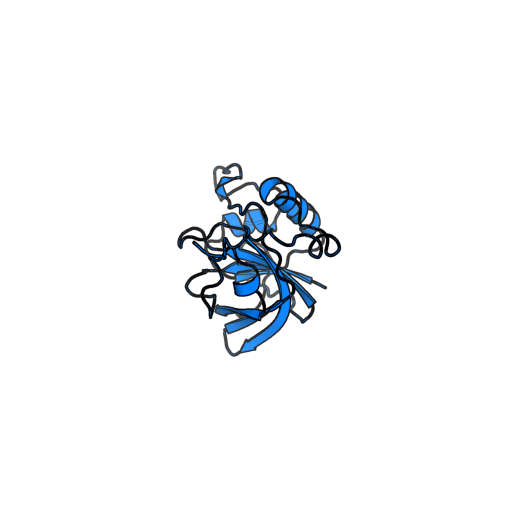 A 1 91 ? -4.732 -2.520 12.079 1.00 96.12 91 ILE A CA 1
ATOM 699 C C . ILE A 1 91 ? -4.514 -3.694 11.130 1.00 96.12 91 ILE A C 1
ATOM 701 O O . ILE A 1 91 ? -5.448 -4.146 10.465 1.00 96.12 91 ILE A O 1
ATOM 705 N N . LEU A 1 92 ? -3.280 -4.187 11.076 1.00 96.31 92 LEU A N 1
ATOM 706 C CA . LEU A 1 92 ? -2.869 -5.281 10.201 1.00 96.31 92 LEU A CA 1
ATOM 707 C C . LEU A 1 92 ? -3.060 -6.642 10.880 1.00 96.31 92 LEU A C 1
ATOM 709 O O . LEU A 1 92 ? -2.755 -6.798 12.064 1.00 96.31 92 LEU A O 1
ATOM 713 N N . LYS A 1 93 ? -3.492 -7.639 10.109 1.00 96.25 93 LYS A N 1
ATOM 714 C CA . LYS A 1 93 ? -3.415 -9.065 10.457 1.00 96.25 93 LYS A CA 1
ATOM 715 C C . LYS A 1 93 ? -2.998 -9.898 9.247 1.00 96.25 93 LYS A C 1
ATOM 717 O O . LYS A 1 93 ? -3.049 -9.398 8.121 1.00 96.25 93 LYS A O 1
ATOM 722 N N . ASP A 1 94 ? -2.649 -11.159 9.473 1.00 95.62 94 ASP A N 1
ATOM 723 C CA . ASP A 1 94 ? -2.303 -12.122 8.417 1.00 95.62 94 ASP A CA 1
ATOM 724 C C . ASP A 1 94 ? -1.180 -11.579 7.510 1.00 95.62 94 ASP A C 1
ATOM 726 O O . ASP A 1 94 ? -1.262 -11.627 6.278 1.00 95.62 94 ASP A O 1
ATOM 730 N N . VAL A 1 95 ? -0.152 -10.970 8.115 1.00 94.62 95 VAL A N 1
ATOM 731 C CA . VAL A 1 95 ? 0.889 -10.269 7.359 1.00 94.62 95 VAL A CA 1
ATOM 732 C C . VAL A 1 95 ? 1.816 -11.258 6.658 1.00 94.62 95 VAL A C 1
ATOM 734 O O . VAL A 1 95 ? 2.413 -12.140 7.276 1.00 94.62 95 VAL A O 1
ATOM 737 N N . VAL A 1 96 ? 2.039 -11.029 5.365 1.00 94.38 96 VAL A N 1
ATOM 738 C CA . VAL A 1 96 ? 3.035 -11.732 4.556 1.00 94.38 96 VAL A CA 1
ATOM 739 C C . VAL A 1 96 ? 4.007 -10.724 3.961 1.00 94.38 96 VAL A C 1
ATOM 741 O O . VAL A 1 96 ? 3.620 -9.798 3.250 1.00 94.38 96 VAL A O 1
ATOM 744 N N . LEU A 1 97 ? 5.298 -10.899 4.229 1.00 93.06 97 LEU A N 1
ATOM 745 C CA . LEU A 1 97 ? 6.327 -10.054 3.631 1.00 93.06 97 LEU A CA 1
ATOM 746 C C . LEU A 1 97 ? 6.604 -10.492 2.191 1.00 93.06 97 LEU A C 1
ATOM 748 O O . LEU A 1 97 ? 6.792 -11.677 1.928 1.00 93.06 97 LEU A O 1
ATOM 752 N N . VAL A 1 98 ? 6.696 -9.522 1.280 1.00 93.31 98 VAL A N 1
ATOM 753 C CA . VAL A 1 98 ? 7.128 -9.747 -0.109 1.00 93.31 98 VAL A CA 1
ATOM 754 C C . VAL A 1 98 ? 8.547 -10.325 -0.069 1.00 93.31 98 VAL A C 1
ATOM 756 O O . VAL A 1 98 ? 9.411 -9.656 0.501 1.00 93.31 98 VAL A O 1
ATOM 759 N N . PRO A 1 99 ? 8.834 -11.513 -0.633 1.00 91.62 99 PRO A N 1
ATOM 760 C CA . PRO A 1 99 ? 10.156 -12.141 -0.533 1.00 91.62 99 PRO A CA 1
ATOM 761 C C . PRO A 1 99 ? 11.305 -11.246 -1.013 1.00 91.62 99 PRO A C 1
ATOM 763 O O . PRO A 1 99 ? 12.325 -11.126 -0.333 1.00 91.62 99 PRO A O 1
ATOM 766 N N . SER A 1 100 ? 11.106 -10.574 -2.147 1.00 92.75 100 SER A N 1
ATOM 767 C CA . SER A 1 100 ? 12.058 -9.647 -2.756 1.00 92.75 100 SER A CA 1
ATOM 768 C C . SER A 1 100 ? 11.417 -8.266 -2.929 1.00 92.75 100 SER A C 1
ATOM 770 O O . SER A 1 100 ? 10.901 -7.981 -4.006 1.00 92.75 100 SER A O 1
ATOM 772 N N . PRO A 1 101 ? 11.425 -7.392 -1.904 1.00 92.50 101 PRO A N 1
ATOM 773 C CA . PRO A 1 101 ? 10.871 -6.049 -2.033 1.00 92.50 101 PRO A CA 1
ATOM 774 C C . PRO A 1 101 ? 11.412 -5.312 -3.256 1.00 92.50 101 PRO A C 1
ATOM 776 O O . PRO A 1 101 ? 12.586 -5.462 -3.615 1.00 92.50 101 PRO A O 1
ATOM 779 N N . PHE A 1 102 ? 10.555 -4.535 -3.908 1.00 92.38 102 PHE A N 1
ATOM 780 C CA . PHE A 1 102 ? 10.924 -3.829 -5.125 1.00 92.38 102 PHE A CA 1
ATOM 781 C C . PHE A 1 102 ? 10.256 -2.464 -5.218 1.00 92.38 102 PHE A C 1
ATOM 783 O O . PHE A 1 102 ? 9.119 -2.273 -4.788 1.00 92.38 102 PHE A O 1
ATOM 790 N N . ASP A 1 103 ? 10.973 -1.535 -5.835 1.00 91.56 103 ASP A N 1
ATOM 791 C CA . ASP A 1 103 ? 10.563 -0.160 -6.066 1.00 91.56 103 ASP A CA 1
ATOM 792 C C . ASP A 1 103 ? 10.364 0.122 -7.563 1.00 91.56 103 ASP A C 1
ATOM 794 O O . ASP A 1 103 ? 10.427 -0.766 -8.426 1.00 91.56 103 ASP A O 1
ATOM 798 N N . PHE A 1 104 ? 10.120 1.392 -7.883 1.00 89.69 104 PHE A N 1
ATOM 799 C CA . PHE A 1 104 ? 9.936 1.817 -9.262 1.00 89.69 104 PHE A CA 1
ATOM 800 C C . PHE A 1 104 ? 11.210 1.714 -10.118 1.00 89.69 104 PHE A C 1
ATOM 802 O O . PHE A 1 104 ? 11.104 1.623 -11.343 1.00 89.69 104 PHE A O 1
ATOM 809 N N . ASP A 1 105 ? 12.409 1.633 -9.532 1.00 87.25 105 ASP A N 1
ATOM 810 C CA . ASP A 1 105 ? 13.661 1.556 -10.298 1.00 87.25 105 ASP A CA 1
ATOM 811 C C . ASP A 1 105 ? 13.816 0.230 -11.062 1.00 87.25 105 ASP A C 1
ATOM 813 O O . ASP A 1 105 ? 14.601 0.146 -12.010 1.00 87.25 105 ASP A O 1
ATOM 817 N N . LYS A 1 106 ? 13.006 -0.790 -10.745 1.00 86.62 106 LYS A N 1
ATOM 818 C CA . LYS A 1 106 ? 12.897 -2.020 -11.554 1.00 86.62 106 LYS A CA 1
ATOM 819 C C . LYS A 1 106 ? 12.259 -1.808 -12.927 1.00 86.62 106 LYS A C 1
ATOM 821 O O . LYS A 1 106 ? 12.398 -2.664 -13.804 1.00 86.62 106 LYS A O 1
ATOM 826 N N . PHE A 1 107 ? 11.555 -0.699 -13.128 1.00 88.88 107 PHE A N 1
ATOM 827 C CA . PHE A 1 107 ? 10.742 -0.463 -14.315 1.00 88.88 107 PHE A CA 1
ATOM 828 C C . PHE A 1 107 ? 11.396 0.527 -15.269 1.00 88.88 107 PHE A C 1
ATOM 830 O O . PHE A 1 107 ? 12.096 1.460 -14.868 1.00 88.88 107 PHE A O 1
ATOM 837 N N . LYS A 1 108 ? 11.116 0.362 -16.566 1.00 84.81 108 LYS A N 1
ATOM 838 C CA . LYS A 1 108 ? 11.603 1.288 -17.590 1.00 84.81 108 LYS A CA 1
ATOM 839 C C . LYS A 1 108 ? 11.018 2.680 -17.346 1.00 84.81 108 LYS A C 1
ATOM 841 O O . LYS A 1 108 ? 9.799 2.850 -17.282 1.00 84.81 108 LYS A O 1
ATOM 846 N N . LYS A 1 109 ? 11.903 3.675 -17.259 1.00 83.88 109 LYS A N 1
ATOM 847 C CA . LYS A 1 109 ? 11.522 5.089 -17.212 1.00 83.88 109 LYS A CA 1
ATOM 848 C C . LYS A 1 109 ? 10.886 5.485 -18.540 1.00 83.88 109 LYS A C 1
ATOM 850 O O . LYS A 1 109 ? 11.402 5.137 -19.602 1.00 83.88 109 LYS A O 1
ATOM 855 N N . ASN A 1 110 ? 9.791 6.231 -18.477 1.00 72.75 110 ASN A N 1
ATOM 856 C CA . ASN A 1 110 ? 9.156 6.809 -19.653 1.00 72.75 110 ASN A CA 1
ATOM 857 C C . ASN A 1 110 ? 9.573 8.289 -19.770 1.00 72.75 110 ASN A C 1
ATOM 859 O O . ASN A 1 110 ? 9.473 9.013 -18.771 1.00 72.75 110 ASN A O 1
ATOM 863 N N . PRO A 1 111 ? 10.054 8.771 -20.934 1.00 58.41 111 PRO A N 1
ATOM 864 C CA . PRO A 1 111 ? 10.312 10.192 -21.146 1.00 58.41 111 PRO A CA 1
ATOM 865 C C . PRO A 1 111 ? 9.011 10.999 -21.037 1.00 58.41 111 PRO A C 1
ATOM 867 O O . PRO A 1 111 ? 8.267 11.168 -21.997 1.00 58.41 111 PRO A O 1
ATOM 870 N N . GLY A 1 112 ? 8.741 11.508 -19.836 1.00 61.94 112 GLY A N 1
ATOM 871 C CA . GLY A 1 112 ? 7.726 12.527 -19.613 1.00 61.94 112 GLY A CA 1
ATOM 872 C C . GLY A 1 112 ? 7.106 12.525 -18.225 1.00 61.94 112 GLY A C 1
ATOM 873 O O . GLY A 1 112 ? 6.877 13.610 -17.717 1.00 61.94 112 GLY A O 1
ATOM 874 N N . ASN A 1 113 ? 6.824 11.370 -17.607 1.00 60.53 113 ASN A N 1
ATOM 875 C CA . ASN A 1 113 ? 5.963 11.303 -16.412 1.00 60.53 113 ASN A CA 1
ATOM 876 C C . ASN A 1 113 ? 6.018 9.919 -15.708 1.00 60.53 113 ASN A C 1
ATOM 878 O O . ASN A 1 113 ? 5.001 9.241 -15.657 1.00 60.53 113 ASN A O 1
ATOM 882 N N . GLY A 1 114 ? 7.160 9.470 -15.174 1.00 76.06 114 GLY A N 1
ATOM 883 C CA . GLY A 1 114 ? 7.222 8.266 -14.312 1.00 76.06 114 GLY A CA 1
ATOM 884 C C . GLY A 1 114 ? 7.676 6.969 -15.001 1.00 76.06 114 GLY A C 1
ATOM 885 O O . GLY A 1 114 ? 8.529 6.996 -15.894 1.00 76.06 114 GLY A O 1
ATOM 886 N N . HIS A 1 115 ? 7.152 5.828 -14.545 1.00 82.44 115 HIS A N 1
ATOM 887 C CA . HIS A 1 115 ? 7.557 4.482 -14.975 1.00 82.44 115 HIS A CA 1
ATOM 888 C C . HIS A 1 115 ? 6.421 3.765 -15.714 1.00 82.44 115 HIS A C 1
ATOM 890 O O . HIS A 1 115 ? 5.261 3.961 -15.373 1.00 82.44 115 HIS A O 1
ATOM 896 N N . TYR A 1 116 ? 6.761 2.933 -16.709 1.00 83.69 116 TYR A N 1
ATOM 897 C CA . TYR A 1 116 ? 5.811 1.993 -17.319 1.00 83.69 116 TYR A CA 1
ATOM 898 C C . TYR A 1 116 ? 5.907 0.651 -16.598 1.00 83.69 116 TYR A C 1
ATOM 900 O O . TYR A 1 116 ? 6.883 -0.092 -16.760 1.00 83.69 116 TYR A O 1
ATOM 908 N N . THR A 1 117 ? 4.907 0.380 -15.774 1.00 84.75 117 THR A N 1
ATOM 909 C CA . THR A 1 117 ? 4.853 -0.775 -14.875 1.00 84.75 117 THR A CA 1
ATOM 910 C C . THR A 1 117 ? 4.009 -1.910 -15.429 1.00 84.75 117 THR A C 1
ATOM 912 O O . THR A 1 117 ? 4.246 -3.062 -15.074 1.00 84.75 117 THR A O 1
ATOM 915 N N . GLY A 1 118 ? 3.095 -1.591 -16.350 1.00 82.81 118 GLY A N 1
ATOM 916 C CA . GLY A 1 118 ? 2.114 -2.530 -16.889 1.00 82.81 118 GLY A CA 1
ATOM 917 C C . GLY A 1 118 ? 0.792 -2.546 -16.123 1.00 82.81 118 GLY A C 1
ATOM 918 O O . GLY A 1 118 ? -0.055 -3.354 -16.461 1.00 82.81 118 GLY A O 1
ATOM 919 N N . THR A 1 119 ? 0.605 -1.659 -15.138 1.00 88.75 119 THR A N 1
ATOM 920 C CA . THR A 1 119 ? -0.649 -1.517 -14.376 1.00 88.75 119 THR A CA 1
ATOM 921 C C . THR A 1 119 ? -1.010 -0.045 -14.278 1.00 88.75 119 THR A C 1
ATOM 923 O O . THR A 1 119 ? -0.125 0.812 -14.145 1.00 88.75 119 THR A O 1
ATOM 926 N N . ARG A 1 120 ? -2.301 0.274 -14.290 1.00 89.25 120 ARG A N 1
ATOM 927 C CA . ARG A 1 120 ? -2.750 1.664 -14.158 1.00 89.25 120 ARG A CA 1
ATOM 928 C C . ARG A 1 120 ? -2.400 2.221 -12.780 1.00 89.25 120 ARG A C 1
ATOM 930 O O . ARG A 1 120 ? -1.954 3.368 -12.681 1.00 89.25 120 ARG A O 1
ATOM 937 N N . LEU A 1 121 ? -2.576 1.428 -11.726 1.00 92.06 121 LEU A N 1
ATOM 938 C CA . LEU A 1 121 ? -2.279 1.803 -10.347 1.00 92.06 121 LEU A CA 1
ATOM 939 C C . LEU A 1 121 ? -0.814 2.185 -10.144 1.00 92.06 121 LEU A C 1
ATOM 941 O O . LEU A 1 121 ? -0.532 3.254 -9.592 1.00 92.06 121 LEU A O 1
ATOM 945 N N . LEU A 1 122 ? 0.126 1.322 -10.540 1.00 91.19 122 LEU A N 1
ATOM 946 C CA . LEU A 1 122 ? 1.546 1.576 -10.301 1.00 91.19 122 LEU A CA 1
ATOM 947 C C . LEU A 1 122 ? 2.075 2.665 -11.236 1.00 91.19 122 LEU A C 1
ATOM 949 O O . LEU A 1 122 ? 2.884 3.480 -10.793 1.00 91.19 122 LEU A O 1
ATOM 953 N N . ASP A 1 123 ? 1.559 2.782 -12.462 1.00 89.50 123 ASP A N 1
ATOM 954 C CA . ASP A 1 123 ? 1.863 3.921 -13.336 1.00 89.50 123 ASP A CA 1
ATOM 955 C C . ASP A 1 123 ? 1.425 5.238 -12.671 1.00 89.50 123 ASP A C 1
ATOM 957 O O . ASP A 1 123 ? 2.215 6.183 -12.570 1.00 89.50 123 ASP A O 1
ATOM 961 N N . TYR A 1 124 ? 0.209 5.282 -12.111 1.00 88.62 124 TYR A N 1
ATOM 962 C CA . TYR A 1 124 ? -0.295 6.423 -11.339 1.00 88.62 124 TYR A CA 1
ATOM 963 C C . TYR A 1 124 ? 0.539 6.705 -10.076 1.00 88.62 124 TYR A C 1
ATOM 965 O O . TYR A 1 124 ? 0.841 7.861 -9.765 1.00 88.62 124 TYR A O 1
ATOM 973 N N . LYS A 1 125 ? 0.948 5.678 -9.328 1.00 88.62 125 LYS A N 1
ATOM 974 C CA . LYS A 1 125 ? 1.763 5.860 -8.116 1.00 88.62 125 LYS A CA 1
ATOM 975 C C . LYS A 1 125 ? 3.218 6.210 -8.411 1.00 88.62 125 LYS A C 1
ATOM 977 O O . LYS A 1 125 ? 3.830 6.879 -7.582 1.00 88.62 125 LYS A O 1
ATOM 982 N N . SER A 1 126 ? 3.742 5.864 -9.585 1.00 87.06 126 SER A N 1
ATOM 983 C CA . SER A 1 126 ? 5.099 6.236 -10.005 1.00 87.06 126 SER A CA 1
ATOM 984 C C . SER A 1 126 ? 5.260 7.747 -10.222 1.00 87.06 126 SER A C 1
ATOM 986 O O . SER A 1 126 ? 6.353 8.289 -10.068 1.00 87.06 126 SER A O 1
ATOM 988 N N . ILE A 1 127 ? 4.165 8.453 -10.534 1.00 84.44 127 ILE A N 1
ATOM 989 C CA . ILE A 1 127 ? 4.135 9.922 -10.643 1.00 84.44 127 ILE A CA 1
ATOM 990 C C . ILE A 1 127 ? 3.699 10.611 -9.349 1.00 84.44 127 ILE A C 1
ATOM 992 O O . ILE A 1 127 ? 4.023 11.781 -9.132 1.00 84.44 127 ILE A O 1
ATOM 996 N N . SER A 1 128 ? 2.961 9.908 -8.489 1.00 80.31 128 SER A N 1
ATOM 997 C CA . SER A 1 128 ? 2.463 10.446 -7.227 1.00 80.31 128 SER A CA 1
ATOM 998 C C . SER A 1 128 ? 3.500 10.294 -6.110 1.00 80.31 128 SER A C 1
ATOM 1000 O O . SER A 1 128 ? 3.817 9.197 -5.644 1.00 80.31 128 SER A O 1
ATOM 1002 N N . ARG A 1 129 ? 4.021 11.430 -5.639 1.00 73.44 129 ARG A N 1
ATOM 1003 C CA . ARG A 1 129 ? 5.005 11.477 -4.543 1.00 73.44 129 ARG A CA 1
ATOM 1004 C C . ARG A 1 129 ? 4.382 11.375 -3.145 1.00 73.44 129 ARG A C 1
ATOM 1006 O O . ARG A 1 129 ? 5.107 11.326 -2.165 1.00 73.44 129 ARG A O 1
ATOM 1013 N N . GLY A 1 130 ? 3.054 11.379 -3.037 1.00 83.00 130 GLY A N 1
ATOM 1014 C CA . GLY A 1 130 ? 2.360 11.357 -1.748 1.00 83.00 130 GLY A CA 1
ATOM 1015 C C . GLY A 1 130 ? 2.197 9.954 -1.165 1.00 83.00 130 GLY A C 1
ATOM 1016 O O . GLY A 1 130 ? 2.108 8.964 -1.899 1.00 83.00 130 GLY A O 1
ATOM 1017 N N . THR A 1 131 ? 2.095 9.888 0.161 1.00 89.12 131 THR A N 1
ATOM 1018 C CA . THR A 1 131 ? 1.525 8.738 0.871 1.00 89.12 131 THR A CA 1
ATOM 1019 C C . THR A 1 131 ? 0.008 8.695 0.657 1.00 89.12 131 THR A C 1
ATOM 1021 O O . THR A 1 131 ? -0.598 9.673 0.207 1.00 89.12 131 THR A O 1
ATOM 1024 N N . GLY A 1 132 ? -0.618 7.543 0.886 1.00 91.75 132 GLY A N 1
ATOM 1025 C CA . GLY A 1 132 ? -2.067 7.390 0.758 1.00 91.75 132 GLY A CA 1
ATOM 1026 C C . GLY A 1 132 ? -2.521 5.986 0.372 1.00 91.75 132 GLY A C 1
ATOM 1027 O O . GLY A 1 132 ? -1.719 5.161 -0.071 1.00 91.75 132 GLY A O 1
ATOM 1028 N N . VAL A 1 133 ? -3.833 5.753 0.469 1.00 94.44 133 VAL A N 1
ATOM 1029 C CA . VAL A 1 133 ? -4.491 4.524 -0.002 1.00 94.44 133 VAL A CA 1
ATOM 1030 C C . VAL A 1 133 ? -5.107 4.750 -1.376 1.00 94.44 133 VAL A C 1
ATOM 1032 O O . VAL A 1 133 ? -5.778 5.760 -1.588 1.00 94.44 133 VAL A O 1
ATOM 1035 N N . CYS A 1 134 ? -4.956 3.782 -2.271 1.00 95.38 134 CYS A N 1
ATOM 1036 C CA . CYS A 1 134 ? -5.795 3.662 -3.455 1.00 95.38 134 CYS A CA 1
ATOM 1037 C C . CYS A 1 134 ? -6.496 2.305 -3.491 1.00 95.38 134 CYS A C 1
ATOM 1039 O O . CYS A 1 134 ? -5.928 1.312 -3.043 1.00 95.38 134 CYS A O 1
ATOM 1041 N N . LEU A 1 135 ? -7.710 2.268 -4.037 1.00 96.50 135 LEU A N 1
ATOM 1042 C CA . LEU A 1 135 ? -8.344 1.012 -4.433 1.00 96.50 135 LEU A CA 1
ATOM 1043 C C . LEU A 1 135 ? -7.564 0.410 -5.608 1.00 96.50 135 LEU A C 1
ATOM 1045 O O . LEU A 1 135 ? -7.187 1.137 -6.532 1.00 96.50 135 LEU A O 1
ATOM 1049 N N . ILE A 1 136 ? -7.327 -0.897 -5.557 1.00 96.31 136 ILE A N 1
ATOM 1050 C CA . ILE A 1 136 ? -6.929 -1.690 -6.718 1.00 96.31 136 ILE A CA 1
ATOM 1051 C C . ILE A 1 136 ? -8.229 -2.229 -7.305 1.00 96.31 136 ILE A C 1
ATOM 1053 O O . ILE A 1 136 ? -8.938 -2.979 -6.642 1.00 96.31 136 ILE A O 1
ATOM 1057 N N . GLU A 1 137 ? -8.594 -1.759 -8.490 1.00 94.25 137 GLU A N 1
ATOM 1058 C CA . GLU A 1 137 ? -9.823 -2.200 -9.152 1.00 94.25 137 GLU A CA 1
ATOM 1059 C C . GLU A 1 137 ? -9.634 -3.618 -9.715 1.00 94.25 137 GLU A C 1
ATOM 1061 O O . GLU A 1 137 ? -8.516 -4.001 -10.059 1.00 94.25 137 GLU A O 1
ATOM 1066 N N . ASP A 1 138 ? -10.716 -4.401 -9.787 1.00 91.81 138 ASP A N 1
ATOM 1067 C CA . ASP A 1 138 ? -10.666 -5.828 -10.150 1.00 91.81 138 ASP A CA 1
ATOM 1068 C C . ASP A 1 138 ? -9.976 -6.084 -11.502 1.00 91.81 138 ASP A C 1
ATOM 1070 O O . ASP A 1 138 ? -9.300 -7.098 -11.679 1.00 91.81 138 ASP A O 1
ATOM 1074 N N . ASP A 1 139 ? -10.139 -5.163 -12.454 1.00 91.44 139 ASP A N 1
ATOM 1075 C CA . ASP A 1 139 ? -9.532 -5.230 -13.782 1.00 91.44 139 ASP A CA 1
ATOM 1076 C C . ASP A 1 139 ? -8.018 -4.963 -13.768 1.00 91.44 139 ASP A C 1
ATOM 1078 O O . ASP A 1 139 ? -7.293 -5.559 -14.557 1.00 91.44 139 ASP A O 1
ATOM 1082 N N . ASP A 1 140 ? -7.534 -4.124 -12.850 1.00 93.81 140 ASP A N 1
ATOM 1083 C CA . ASP A 1 140 ? -6.111 -3.802 -12.663 1.00 93.81 140 ASP A CA 1
ATOM 1084 C C . ASP A 1 140 ? -5.420 -4.777 -11.690 1.00 93.81 140 ASP A C 1
ATOM 1086 O O . ASP A 1 140 ? -4.195 -4.911 -11.691 1.00 93.81 140 ASP A O 1
ATOM 1090 N N . TYR A 1 141 ? -6.189 -5.481 -10.850 1.00 94.69 141 TYR A N 1
ATOM 1091 C CA . TYR A 1 141 ? -5.657 -6.372 -9.817 1.00 94.69 141 TYR A CA 1
ATOM 1092 C C . TYR A 1 141 ? -4.865 -7.548 -10.393 1.00 94.69 141 TYR A C 1
ATOM 1094 O O . TYR A 1 141 ? -3.813 -7.893 -9.856 1.00 94.69 141 TYR A O 1
ATOM 1102 N N . VAL A 1 142 ? -5.336 -8.149 -11.489 1.00 93.19 142 VAL A N 1
ATOM 1103 C CA . VAL A 1 142 ? -4.653 -9.287 -12.129 1.00 93.19 142 VAL A CA 1
ATOM 1104 C C . VAL A 1 142 ? -3.270 -8.870 -12.631 1.00 93.19 142 VAL A C 1
ATOM 1106 O O . VAL A 1 142 ? -2.271 -9.484 -12.258 1.00 93.19 142 VAL A O 1
ATOM 1109 N N . ASP A 1 143 ? -3.201 -7.773 -13.387 1.00 94.19 143 ASP A N 1
ATOM 1110 C CA . ASP A 1 143 ? -1.938 -7.237 -13.901 1.00 94.19 143 ASP A CA 1
ATOM 1111 C C . ASP A 1 143 ? -1.008 -6.800 -12.756 1.00 94.19 143 ASP A C 1
ATOM 1113 O O . ASP A 1 143 ? 0.212 -6.989 -12.808 1.00 94.19 143 ASP A O 1
ATOM 1117 N N . PHE A 1 144 ? -1.577 -6.245 -11.681 1.00 95.25 144 PHE A N 1
ATOM 1118 C CA . PHE A 1 144 ? -0.833 -5.894 -10.477 1.00 95.25 144 PHE A CA 1
ATOM 1119 C C . PHE A 1 144 ? -0.190 -7.110 -9.817 1.00 95.25 144 PHE A C 1
ATOM 1121 O O . PHE A 1 144 ? 1.012 -7.079 -9.545 1.00 95.25 144 PHE A O 1
ATOM 1128 N N . VAL A 1 145 ? -0.939 -8.189 -9.598 1.00 94.69 145 VAL A N 1
ATOM 1129 C CA . VAL A 1 145 ? -0.392 -9.420 -9.014 1.00 94.69 145 VAL A CA 1
ATOM 1130 C C . VAL A 1 145 ? 0.702 -10.007 -9.904 1.00 94.69 145 VAL A C 1
ATOM 1132 O O . VAL A 1 145 ? 1.754 -10.371 -9.381 1.00 94.69 145 VAL A O 1
ATOM 1135 N N . ASP A 1 146 ? 0.533 -10.011 -11.227 1.00 93.81 146 ASP A N 1
ATOM 1136 C CA . ASP A 1 146 ? 1.560 -10.487 -12.165 1.00 93.81 146 ASP A CA 1
ATOM 1137 C C . ASP A 1 146 ? 2.870 -9.691 -12.046 1.00 93.81 146 ASP A C 1
ATOM 1139 O O . ASP A 1 146 ? 3.970 -10.260 -12.024 1.00 93.81 146 ASP A O 1
ATOM 1143 N N . VAL A 1 147 ? 2.779 -8.363 -11.922 1.00 94.44 147 VAL A N 1
ATOM 1144 C CA . VAL A 1 147 ? 3.943 -7.501 -11.664 1.00 94.44 147 VAL A CA 1
ATOM 1145 C C . VAL A 1 147 ? 4.586 -7.846 -10.325 1.00 94.44 147 VAL A C 1
ATOM 1147 O O . VAL A 1 147 ? 5.813 -7.974 -10.235 1.00 94.44 147 VAL A O 1
ATOM 1150 N N . VAL A 1 148 ? 3.775 -8.022 -9.286 1.00 94.44 148 VAL A N 1
ATOM 1151 C CA . VAL A 1 148 ? 4.264 -8.376 -7.958 1.00 94.44 148 VAL A CA 1
ATOM 1152 C C . VAL A 1 148 ? 4.957 -9.734 -7.959 1.00 94.44 148 VAL A C 1
ATOM 1154 O O . VAL A 1 148 ? 6.055 -9.830 -7.427 1.00 94.44 148 VAL A O 1
ATOM 1157 N N . GLU A 1 149 ? 4.401 -10.773 -8.572 1.00 93.75 149 GLU A N 1
ATOM 1158 C CA . GLU A 1 149 ? 5.057 -12.084 -8.620 1.00 93.75 149 GLU A CA 1
ATOM 1159 C C . GLU A 1 149 ? 6.371 -12.033 -9.401 1.00 93.75 149 GLU A C 1
ATOM 1161 O O . GLU A 1 149 ? 7.360 -12.663 -9.013 1.00 93.75 149 GLU A O 1
ATOM 1166 N N . LYS A 1 150 ? 6.409 -11.243 -10.478 1.00 93.88 150 LYS A N 1
ATOM 1167 C CA . LYS A 1 150 ? 7.587 -11.091 -11.334 1.00 93.88 150 LYS A CA 1
ATOM 1168 C C . LYS A 1 150 ? 8.775 -10.445 -10.624 1.00 93.88 150 LYS A C 1
ATOM 1170 O O . LYS A 1 150 ? 9.910 -10.855 -10.869 1.00 93.88 150 LYS A O 1
ATOM 1175 N N . PHE A 1 151 ? 8.545 -9.425 -9.796 1.00 93.44 151 PHE A N 1
ATOM 1176 C CA . PHE A 1 151 ? 9.622 -8.665 -9.139 1.00 93.44 151 PHE A CA 1
ATOM 1177 C C . PHE A 1 151 ? 9.744 -8.948 -7.639 1.00 93.44 151 PHE A C 1
ATOM 1179 O O . PHE A 1 151 ? 10.853 -8.978 -7.107 1.00 93.44 151 PHE A O 1
ATOM 1186 N N . GLY A 1 152 ? 8.609 -9.167 -6.984 1.00 92.12 152 GLY A N 1
ATOM 1187 C CA . GLY A 1 152 ? 8.450 -9.486 -5.568 1.00 92.12 152 GLY A CA 1
ATOM 1188 C C . GLY A 1 152 ? 8.694 -10.949 -5.220 1.00 92.12 152 GLY A C 1
ATOM 1189 O O . GLY A 1 152 ? 9.058 -11.260 -4.083 1.00 92.12 152 GLY A O 1
ATOM 1190 N N . GLY A 1 153 ? 8.534 -11.839 -6.200 1.00 90.06 153 GLY A N 1
ATOM 1191 C CA . GLY A 1 153 ? 8.490 -13.282 -5.996 1.00 90.06 153 GLY A CA 1
ATOM 1192 C C . GLY A 1 153 ? 7.084 -13.771 -5.643 1.00 90.06 153 GLY A C 1
ATOM 1193 O O . GLY A 1 153 ? 6.194 -12.993 -5.298 1.00 90.06 153 GLY A O 1
ATOM 1194 N N . LYS A 1 154 ? 6.881 -15.088 -5.733 1.00 86.19 154 LYS A N 1
ATOM 1195 C CA . LYS A 1 154 ? 5.597 -15.714 -5.403 1.00 86.19 154 LYS A CA 1
ATOM 1196 C C . LYS A 1 154 ? 5.327 -15.651 -3.906 1.00 86.19 154 LYS A C 1
ATOM 1198 O O . LYS A 1 154 ? 6.208 -15.951 -3.099 1.00 86.19 154 LYS A O 1
ATOM 1203 N N . PHE A 1 155 ? 4.096 -15.306 -3.549 1.00 76.50 155 PHE A N 1
ATOM 1204 C CA . PHE A 1 155 ? 3.641 -15.403 -2.170 1.00 76.50 155 PHE A CA 1
ATOM 1205 C C . PHE A 1 155 ? 3.428 -16.874 -1.812 1.00 76.50 155 PHE A C 1
ATOM 1207 O O . PHE A 1 155 ? 2.799 -17.591 -2.593 1.00 76.50 155 PHE A O 1
ATOM 1214 N N . PRO A 1 156 ? 3.933 -17.341 -0.656 1.00 62.22 156 PRO A N 1
ATOM 1215 C CA . PRO A 1 156 ? 3.612 -18.678 -0.189 1.00 62.22 156 PRO A CA 1
ATOM 1216 C C . PRO A 1 156 ? 2.101 -18.774 0.002 1.00 62.22 156 PRO A C 1
ATOM 1218 O O . PRO A 1 156 ? 1.469 -17.867 0.555 1.00 62.22 156 PRO A O 1
ATOM 1221 N N . SER A 1 157 ? 1.513 -19.868 -0.469 1.00 52.53 157 SER A N 1
ATOM 1222 C CA . SER A 1 157 ? 0.103 -20.130 -0.202 1.00 52.53 157 SER A CA 1
ATOM 1223 C C . SER A 1 157 ? -0.118 -20.277 1.316 1.00 52.53 157 SER A C 1
ATOM 1225 O O . SER A 1 157 ? 0.798 -20.695 2.032 1.00 52.53 157 SER A O 1
ATOM 1227 N N . PRO A 1 158 ? -1.315 -19.972 1.856 1.00 44.38 158 PRO A N 1
ATOM 1228 C CA . PRO A 1 158 ? -1.593 -20.108 3.292 1.00 44.38 158 PRO A CA 1
ATOM 1229 C C . PRO A 1 158 ? -1.288 -21.509 3.857 1.00 44.38 158 PRO A C 1
ATOM 1231 O O . PRO A 1 158 ? -0.977 -21.657 5.035 1.00 44.38 158 PRO A O 1
ATOM 1234 N N . SER A 1 159 ? -1.326 -22.541 3.009 1.00 40.31 159 SER A N 1
ATOM 1235 C CA . SER A 1 159 ? -0.941 -23.919 3.333 1.00 40.31 159 SER A CA 1
ATOM 1236 C C . SER A 1 159 ? 0.569 -24.149 3.480 1.00 40.31 159 SER A C 1
ATOM 1238 O O . SER A 1 159 ? 0.968 -25.090 4.158 1.00 40.31 159 SER A O 1
ATOM 1240 N N . GLU A 1 160 ? 1.411 -23.311 2.879 1.00 46.69 160 GLU A N 1
ATOM 1241 C CA . GLU A 1 160 ? 2.876 -23.443 2.896 1.00 46.69 160 GLU A CA 1
ATOM 1242 C C . GLU A 1 160 ? 3.529 -22.622 4.020 1.00 46.69 160 GLU A C 1
ATOM 1244 O O . GLU A 1 160 ? 4.610 -22.968 4.495 1.00 46.69 160 GLU A O 1
ATOM 1249 N N . ALA A 1 161 ? 2.857 -21.575 4.512 1.00 45.41 161 ALA A N 1
ATOM 1250 C CA . ALA A 1 161 ? 3.357 -20.720 5.593 1.00 45.41 161 ALA A CA 1
ATOM 1251 C C . ALA A 1 161 ? 3.464 -21.437 6.957 1.00 45.41 161 ALA A C 1
ATOM 1253 O O . ALA A 1 161 ? 4.260 -21.033 7.800 1.00 45.41 161 ALA A O 1
ATOM 1254 N N . ASN A 1 162 ? 2.731 -22.538 7.155 1.00 40.78 162 ASN A N 1
ATOM 1255 C CA . ASN A 1 162 ? 2.818 -23.373 8.362 1.00 40.78 162 ASN A CA 1
ATOM 1256 C C . ASN A 1 162 ? 3.971 -24.399 8.327 1.00 40.78 162 ASN A C 1
ATOM 1258 O O . ASN A 1 162 ? 4.127 -25.164 9.276 1.00 40.78 162 ASN A O 1
ATOM 1262 N N . GLY A 1 163 ? 4.760 -24.449 7.244 1.00 39.56 163 GLY A N 1
ATOM 1263 C CA . GLY A 1 163 ? 5.825 -25.440 7.046 1.00 39.56 163 GLY A CA 1
ATOM 1264 C C . GLY A 1 163 ? 7.258 -24.915 7.162 1.00 39.56 163 GLY A C 1
ATOM 1265 O O . GLY A 1 163 ? 8.188 -25.716 7.119 1.00 39.56 163 GLY A O 1
ATOM 1266 N N . LEU A 1 164 ? 7.469 -23.601 7.307 1.00 40.69 164 LEU A N 1
ATOM 1267 C CA . LEU A 1 164 ? 8.804 -23.030 7.502 1.00 40.69 164 LEU A CA 1
ATOM 1268 C C . LEU A 1 164 ? 9.008 -22.627 8.969 1.00 40.69 164 LEU A C 1
ATOM 1270 O O . LEU A 1 164 ? 8.991 -21.450 9.328 1.00 40.69 164 LEU A O 1
ATOM 1274 N N . GLU A 1 165 ? 9.287 -23.615 9.823 1.00 39.56 165 GLU A N 1
ATOM 1275 C CA . GLU A 1 165 ? 10.215 -23.354 10.922 1.00 39.56 165 GLU A CA 1
ATOM 1276 C C . GLU A 1 165 ? 11.536 -22.928 10.275 1.00 39.56 165 GLU A C 1
ATOM 1278 O O . GLU A 1 165 ? 12.265 -23.735 9.697 1.00 39.56 165 GLU A O 1
ATOM 1283 N N . ILE A 1 166 ? 11.831 -21.628 10.318 1.00 44.00 166 ILE A N 1
ATOM 1284 C CA . ILE A 1 166 ? 13.179 -21.137 10.057 1.00 44.00 166 ILE A CA 1
ATOM 1285 C C . ILE A 1 166 ? 14.054 -21.835 11.092 1.00 44.00 166 ILE A C 1
ATOM 1287 O O . ILE A 1 166 ? 13.960 -21.535 12.281 1.00 44.00 166 ILE A O 1
ATOM 1291 N N . ALA A 1 167 ? 14.836 -22.815 10.636 1.00 39.06 167 ALA A N 1
ATOM 1292 C CA . ALA A 1 167 ? 15.708 -23.611 11.476 1.00 39.06 167 ALA A CA 1
ATOM 1293 C C . ALA A 1 167 ? 16.563 -22.680 12.341 1.00 39.06 167 ALA A C 1
ATOM 1295 O O . ALA A 1 167 ? 17.473 -22.002 11.859 1.00 39.06 167 ALA A O 1
ATOM 1296 N N . THR A 1 168 ? 16.244 -22.638 13.631 1.00 47.72 168 THR A N 1
ATOM 1297 C CA . THR A 1 168 ? 17.116 -22.046 14.635 1.00 47.72 168 THR A CA 1
ATOM 1298 C C . THR A 1 168 ? 18.440 -22.808 14.551 1.00 47.72 168 THR A C 1
ATOM 1300 O O . THR A 1 168 ? 18.414 -24.041 14.634 1.00 47.72 168 THR A O 1
ATOM 1303 N N . PRO A 1 169 ? 19.600 -22.151 14.361 1.00 44.41 169 PRO A N 1
ATOM 1304 C CA . PRO A 1 169 ? 20.864 -22.861 14.475 1.00 44.41 169 PRO A CA 1
ATOM 1305 C C . PRO A 1 169 ? 20.926 -23.495 15.871 1.00 44.41 169 PRO A C 1
ATOM 1307 O O . PRO A 1 169 ? 20.479 -22.867 16.840 1.00 44.41 169 PRO A O 1
ATOM 1310 N N . PRO A 1 170 ? 21.420 -24.739 15.996 1.00 46.03 170 PRO A N 1
ATOM 1311 C CA . PRO A 1 170 ? 21.438 -25.427 17.273 1.00 46.03 170 PRO A CA 1
ATOM 1312 C C . PRO A 1 170 ? 22.186 -24.565 18.284 1.00 46.03 170 PRO A C 1
ATOM 1314 O O . PRO A 1 170 ? 23.341 -24.187 18.078 1.00 46.03 170 PRO A O 1
ATOM 1317 N N . SER A 1 171 ? 21.494 -24.235 19.374 1.00 46.12 171 SER A N 1
ATOM 1318 C CA . SER A 1 171 ? 22.122 -23.653 20.549 1.00 46.12 171 SER A CA 1
ATOM 1319 C C . SER A 1 171 ? 23.169 -24.643 21.043 1.00 46.12 171 SER A C 1
ATOM 1321 O O . SER A 1 171 ? 22.834 -25.709 21.554 1.00 46.12 171 SER A O 1
ATOM 1323 N N . ALA A 1 172 ? 24.441 -24.303 20.852 1.00 49.03 172 ALA A N 1
ATOM 1324 C CA . ALA A 1 172 ? 25.542 -24.994 21.494 1.00 49.03 172 ALA A CA 1
ATOM 1325 C C . ALA A 1 172 ? 25.461 -24.713 23.002 1.00 49.03 172 ALA A C 1
ATOM 1327 O O . ALA A 1 172 ? 25.863 -23.666 23.499 1.00 49.03 172 ALA A O 1
ATOM 1328 N N . VAL A 1 173 ? 24.864 -25.665 23.701 1.00 52.59 173 VAL A N 1
ATOM 1329 C CA . VAL A 1 173 ? 24.740 -25.799 25.151 1.00 52.59 173 VAL A CA 1
ATOM 1330 C C . VAL A 1 173 ? 25.079 -27.287 25.328 1.00 52.59 173 VAL A C 1
ATOM 1332 O O . VAL A 1 173 ? 24.341 -28.130 24.836 1.00 52.59 173 VAL A O 1
ATOM 1335 N N . LEU A 1 174 ? 26.245 -27.710 25.825 1.00 46.06 174 LEU A N 1
ATOM 1336 C CA . LEU A 1 174 ? 26.798 -27.454 27.154 1.00 46.06 174 LEU A CA 1
ATOM 1337 C C . LEU A 1 174 ? 28.184 -28.130 27.307 1.00 46.06 174 LEU A C 1
ATOM 1339 O O . LEU A 1 174 ? 28.418 -29.188 26.734 1.00 46.06 174 LEU A O 1
ATOM 1343 N N . MET A 1 175 ? 28.965 -27.578 28.242 1.00 43.19 175 MET A N 1
ATOM 1344 C CA . MET A 1 175 ? 29.860 -28.251 29.209 1.00 43.19 175 MET A CA 1
ATOM 1345 C C . MET A 1 175 ? 31.232 -28.773 28.768 1.00 43.19 175 MET A C 1
ATOM 1347 O O . MET A 1 175 ? 31.360 -29.755 28.041 1.00 43.19 175 MET A O 1
ATOM 1351 N N . GLY A 1 176 ? 32.239 -28.157 29.393 1.00 44.75 176 GLY A N 1
ATOM 1352 C CA . GLY A 1 176 ? 33.636 -28.556 29.508 1.00 44.75 176 GLY A CA 1
ATOM 1353 C C . GLY A 1 176 ? 34.401 -27.444 30.201 1.00 44.75 176 GLY A C 1
ATOM 1354 O O . GLY A 1 176 ? 34.833 -26.531 29.470 1.00 44.75 176 GLY A O 1
#

Sequence (176 aa):
MNQYFIKIDPIKECVRAFGQSRMVSRWESGEIAFKSKGPTFAVKGSSQLAPEIQHGDELWIWTHEDNGGQGLVAKATAASADITGEVLRVILKDVVLVPSPFDFDKFKKNPGNGHYTGTRLLDYKSISRGTGVCLIEDDDYVDFVDVVEKFGGKFPSPSEANGLEIATPPSAVLMG

pLDDT: mean 83.96, std 16.24, range [39.06, 98.19]

Radius of gyration: 17.34 Å; chains: 1; bounding box: 49×43×51 Å

Secondary structure (DSSP, 8-state):
--EEEEEE-TTTSBTTSGGG---HHHHTT-EEEEE-SS-EES-TT--PBPPPP-TT-EEEEEE-GGGT--EEEEEEEEEEEEEETTEEEEEEEEEEEEEEEE-GGGSEEPTTSSEE-SSHHHHHHHH--S-EEEEE-HHHHHHHHHHHHHHH-PPPPTTTTTS----PPP------